Protein AF-A0A959P4D5-F1 (afdb_monomer)

pLDDT: mean 91.51, std 8.79, range [51.44, 98.69]

Solvent-accessible surface area (backbone atoms only — not comparable to full-atom values): 7765 Å² total; per-residue (Å²): 120,74,64,62,58,52,50,53,54,51,52,71,70,45,90,51,86,76,57,58,82,47,53,84,66,92,61,68,19,80,38,74,50,69,40,64,39,64,58,43,48,90,47,51,62,58,52,49,54,59,58,68,71,50,62,61,94,79,28,63,46,26,34,41,36,36,20,36,45,35,37,75,85,51,55,67,67,45,52,54,31,40,49,52,36,51,54,53,52,50,52,54,30,74,64,56,88,52,65,54,40,50,32,35,29,62,26,43,50,94,94,30,38,31,53,80,88,69,41,51,68,69,46,36,44,50,54,40,58,59,56,43,60,81,36,48,61,129

Nearest PDB structures (foldseek):
  4rbn-assembly1_B  TM=4.997E-01  e=1.165E+00  Nitrosomonas europaea
  8iyf-assembly1_B  TM=5.082E-01  e=6.265E+00  Streptomyces hygroscopicus subsp. limoneus
  3fg9-assembly1_B  TM=3.460E-01  e=3.281E+00  Lactiplantibacillus plantarum
  4f97-assembly1_A  TM=5.150E-01  e=8.116E+00  Streptomyces hygroscopicus subsp. limoneus

Secondary structure (DSSP, 8-state):
-HHHHHHHHHHHHS--TT--EE-S----BSEEEEEEESS-HHHHHHHHHHHHTS-HHHHTTEEEEEEEE-BTTS-HHHHHHHHHHHHHHHHHHHH--SSSEEEEEEESSTT-PBPTTT-SHHHHHHHHHHHHTTTB--

Sequence (138 aa):
MKNSNIISNYLKKQNHLNWKINSCDNERFSNIIVIPVIEEFANIGKLVNSLCANNFEKINKTLVLFVINNKKSSANIIKNDNFKSINFIKNLIEINDSFLKFGFIDCGSAGKELPEKDGGVGLARKIGMDLALSHFDY

Radius of gyration: 14.95 Å; Cα contacts (8 Å, |Δi|>4): 221; chains: 1; bounding box: 38×24×46 Å

Foldseek 3Di:
DVVVVVLVVVLVVPPLVLKAKDAPDLAAAQEEAEAEDWLCLVPVVVVVVVVLPDDLVVALRYEYEYEQADAPPDDVSRLVSSVSVVVVQVVVRVVVPGSHTYIYMPCRDPPNHDYPPPGDPVVSRVSRVSNSVSRHDD

Structure (mmCIF, N/CA/C/O backbone):
data_AF-A0A959P4D5-F1
#
_entry.id   AF-A0A959P4D5-F1
#
loop_
_atom_site.group_PDB
_atom_site.id
_atom_site.type_symbol
_atom_site.label_atom_id
_atom_site.label_alt_id
_atom_site.label_comp_id
_atom_site.label_asym_id
_atom_site.label_entity_id
_atom_site.label_seq_id
_atom_site.pdbx_PDB_ins_code
_atom_site.Cartn_x
_atom_site.Cartn_y
_atom_site.Cartn_z
_atom_site.occupancy
_atom_site.B_iso_or_equiv
_atom_site.auth_seq_id
_atom_site.auth_comp_id
_atom_site.auth_asym_id
_atom_site.auth_atom_id
_atom_site.pdbx_PDB_model_num
ATOM 1 N N . MET A 1 1 ? 3.647 -1.366 26.821 1.00 51.44 1 MET A N 1
ATOM 2 C CA . MET A 1 1 ? 5.044 -0.851 26.850 1.00 51.44 1 MET A CA 1
ATOM 3 C C . MET A 1 1 ? 6.127 -1.884 26.499 1.00 51.44 1 MET A C 1
ATOM 5 O O . MET A 1 1 ? 7.104 -1.487 25.883 1.00 51.44 1 MET A O 1
ATOM 9 N N . LYS A 1 2 ? 6.018 -3.187 26.832 1.00 57.75 2 LYS A N 1
ATOM 10 C CA . LYS A 1 2 ? 7.050 -4.182 26.441 1.00 57.75 2 LYS A CA 1
ATOM 11 C C . LYS A 1 2 ? 7.086 -4.475 24.927 1.00 57.75 2 LYS A C 1
ATOM 13 O O . LYS A 1 2 ? 8.166 -4.517 24.346 1.00 57.75 2 LYS A O 1
ATOM 18 N N . ASN A 1 3 ? 5.924 -4.587 24.279 1.00 63.81 3 ASN A N 1
ATOM 19 C CA . ASN A 1 3 ? 5.826 -4.951 22.855 1.00 63.81 3 ASN A CA 1
ATOM 20 C C . ASN A 1 3 ? 6.288 -3.833 21.900 1.00 63.81 3 ASN A C 1
ATOM 22 O O . ASN A 1 3 ? 6.914 -4.112 20.880 1.00 63.81 3 ASN A O 1
ATOM 26 N N . SER A 1 4 ? 6.085 -2.563 22.264 1.00 67.94 4 SER A N 1
ATOM 27 C CA . SER A 1 4 ? 6.478 -1.409 21.439 1.00 67.94 4 SER A CA 1
ATOM 28 C C . SER A 1 4 ? 7.998 -1.297 21.244 1.00 67.94 4 SER A C 1
ATOM 30 O O . SER A 1 4 ? 8.473 -0.966 20.155 1.00 67.94 4 SER A O 1
ATOM 32 N N . ASN A 1 5 ? 8.790 -1.637 22.268 1.00 77.00 5 ASN A N 1
ATOM 33 C CA . ASN A 1 5 ? 10.255 -1.654 22.168 1.00 77.00 5 ASN A CA 1
ATOM 34 C C . ASN A 1 5 ? 10.767 -2.833 21.325 1.00 77.00 5 ASN A C 1
ATOM 36 O O . ASN A 1 5 ? 11.763 -2.703 20.619 1.00 77.00 5 ASN A O 1
ATOM 40 N N . ILE A 1 6 ? 10.072 -3.973 21.347 1.00 84.75 6 ILE A N 1
ATOM 41 C CA . ILE A 1 6 ? 10.421 -5.140 20.524 1.00 84.75 6 ILE A CA 1
ATOM 42 C C . ILE A 1 6 ? 10.152 -4.844 19.046 1.00 84.75 6 ILE A C 1
ATOM 44 O O . ILE A 1 6 ? 11.030 -5.064 18.213 1.00 84.75 6 ILE A O 1
ATOM 48 N N . ILE A 1 7 ? 8.981 -4.291 18.725 1.00 83.12 7 ILE A N 1
ATOM 49 C CA . ILE A 1 7 ? 8.593 -3.980 17.343 1.00 83.12 7 ILE A CA 1
ATOM 50 C C . ILE A 1 7 ? 9.465 -2.874 16.760 1.00 83.12 7 ILE A C 1
ATOM 52 O O . ILE A 1 7 ? 9.958 -3.016 15.647 1.00 83.12 7 ILE A O 1
ATOM 56 N N . SER A 1 8 ? 9.738 -1.808 17.513 1.00 79.94 8 SER A N 1
ATOM 57 C CA . SER A 1 8 ? 10.653 -0.763 17.038 1.00 79.94 8 SER A CA 1
ATOM 58 C C . SER A 1 8 ? 12.066 -1.301 16.780 1.00 79.94 8 SER A C 1
ATOM 60 O O . SER A 1 8 ? 12.670 -0.954 15.768 1.00 79.94 8 SER A O 1
ATOM 62 N N . ASN A 1 9 ? 12.581 -2.201 17.623 1.00 84.56 9 ASN A N 1
ATOM 63 C CA . ASN A 1 9 ? 13.867 -2.860 17.386 1.00 84.56 9 ASN A CA 1
ATOM 64 C C . ASN A 1 9 ? 13.833 -3.818 16.188 1.00 84.56 9 ASN A C 1
ATOM 66 O O . ASN A 1 9 ? 14.805 -3.882 15.439 1.00 84.56 9 ASN A O 1
ATOM 70 N N . TYR A 1 10 ? 12.735 -4.549 15.988 1.00 86.81 10 TYR A N 1
ATOM 71 C CA . TYR A 1 10 ? 12.540 -5.386 14.805 1.00 86.81 10 TYR A CA 1
ATOM 72 C C . TYR A 1 10 ? 12.530 -4.539 13.529 1.00 86.81 10 TYR A C 1
ATOM 74 O O . TYR A 1 10 ? 13.296 -4.820 12.612 1.00 86.81 10 TYR A O 1
ATOM 82 N N . LEU A 1 11 ? 11.739 -3.463 13.497 1.00 84.00 11 LEU A N 1
ATOM 83 C CA . LEU A 1 11 ? 11.639 -2.566 12.347 1.00 84.00 11 LEU A CA 1
ATOM 84 C C . LEU A 1 11 ? 12.964 -1.868 12.041 1.00 84.00 11 LEU A C 1
ATOM 86 O O . LEU A 1 11 ? 13.320 -1.771 10.876 1.00 84.00 11 LEU A O 1
ATOM 90 N N . LYS A 1 12 ? 13.742 -1.471 13.058 1.00 82.81 12 LYS A N 1
ATOM 91 C CA . LYS A 1 12 ? 15.100 -0.926 12.867 1.00 82.81 12 LYS A CA 1
ATOM 92 C C . LYS A 1 12 ? 16.067 -1.918 12.215 1.00 82.81 12 LYS A C 1
ATOM 94 O O . LYS A 1 12 ? 17.002 -1.492 11.550 1.00 82.81 12 LYS A O 1
ATOM 99 N N . LYS A 1 13 ? 15.875 -3.225 12.429 1.00 83.44 13 LYS A N 1
ATOM 100 C CA . LYS A 1 13 ? 16.683 -4.278 11.789 1.00 83.44 13 LYS A CA 1
ATOM 101 C C . LYS A 1 13 ? 16.251 -4.548 10.352 1.00 83.44 13 LYS A C 1
ATOM 103 O O . LYS A 1 13 ? 17.055 -5.044 9.566 1.00 83.44 13 LYS A O 1
ATOM 108 N N . GLN A 1 14 ? 14.995 -4.269 10.010 1.00 76.94 14 GLN A N 1
ATOM 109 C CA . GLN A 1 14 ? 14.550 -4.344 8.628 1.00 76.94 14 GLN A CA 1
ATOM 110 C C . GLN A 1 14 ? 15.037 -3.083 7.901 1.00 76.94 14 GLN A C 1
ATOM 112 O O . GLN A 1 14 ? 14.705 -1.969 8.290 1.00 76.94 14 GLN A O 1
ATOM 117 N N . ASN A 1 15 ? 15.820 -3.238 6.832 1.00 67.69 15 ASN A N 1
ATOM 118 C CA . ASN A 1 15 ? 16.367 -2.131 6.027 1.00 67.69 15 ASN A CA 1
ATOM 119 C C . ASN A 1 15 ? 15.298 -1.381 5.193 1.00 67.69 15 ASN A C 1
ATOM 121 O O . ASN A 1 15 ? 15.557 -0.950 4.073 1.00 67.69 15 ASN A O 1
ATOM 125 N N . HIS A 1 16 ? 14.089 -1.197 5.723 1.00 67.31 16 HIS A N 1
ATOM 126 C CA . HIS A 1 16 ? 12.969 -0.519 5.062 1.00 67.31 16 HIS A CA 1
ATOM 127 C C . HIS A 1 16 ? 13.039 1.008 5.172 1.00 67.31 16 HIS A C 1
ATOM 129 O O . HIS A 1 16 ? 12.015 1.671 5.054 1.00 67.31 16 HIS A O 1
ATOM 135 N N . LEU A 1 17 ? 14.221 1.590 5.398 1.00 64.75 17 LEU A N 1
ATOM 136 C CA . LEU A 1 17 ? 14.406 3.019 5.704 1.00 64.75 17 LEU A CA 1
ATOM 137 C C . LEU A 1 17 ? 13.797 3.970 4.653 1.00 64.75 17 LEU A C 1
ATOM 139 O O . LEU A 1 17 ? 13.520 5.126 4.961 1.00 64.75 17 LEU A O 1
ATOM 143 N N . ASN A 1 18 ? 13.548 3.477 3.436 1.00 82.88 18 ASN A N 1
ATOM 144 C CA . ASN A 1 18 ? 13.001 4.256 2.325 1.00 82.88 18 ASN A CA 1
ATOM 145 C C . ASN A 1 18 ? 11.467 4.210 2.219 1.00 82.88 18 ASN A C 1
ATOM 147 O O . ASN A 1 18 ? 10.887 4.984 1.455 1.00 82.88 18 ASN A O 1
ATOM 151 N N . TRP A 1 19 ? 10.799 3.322 2.961 1.00 93.38 19 TRP A N 1
ATOM 152 C CA . TRP A 1 19 ? 9.362 3.090 2.842 1.00 93.38 19 TRP A CA 1
ATOM 153 C C . TRP A 1 19 ? 8.631 3.428 4.134 1.00 93.38 19 TRP A C 1
ATOM 155 O O . TRP A 1 19 ? 9.055 3.088 5.235 1.00 93.38 19 TRP A O 1
ATOM 165 N N . LYS A 1 20 ? 7.490 4.095 3.981 1.00 93.62 20 LYS A N 1
ATOM 166 C CA . LYS A 1 20 ? 6.611 4.488 5.080 1.00 93.62 20 LYS A CA 1
ATOM 167 C C . LYS A 1 20 ? 5.157 4.373 4.657 1.00 93.62 20 LYS A C 1
ATOM 169 O O . LYS A 1 20 ? 4.847 4.490 3.468 1.00 93.62 20 LYS A O 1
ATOM 174 N N . ILE A 1 21 ? 4.291 4.183 5.643 1.00 95.19 21 ILE A N 1
ATOM 175 C CA . ILE A 1 21 ? 2.845 4.263 5.462 1.00 95.19 21 ILE A CA 1
ATOM 176 C C . ILE A 1 21 ? 2.465 5.736 5.299 1.00 95.19 21 ILE A C 1
ATOM 178 O O . ILE A 1 21 ? 2.958 6.598 6.025 1.00 95.19 21 ILE A O 1
ATOM 182 N N . ASN A 1 22 ? 1.619 6.010 4.313 1.00 95.56 22 ASN A N 1
ATOM 183 C CA . ASN A 1 22 ? 0.975 7.297 4.099 1.00 95.56 22 ASN A CA 1
ATOM 184 C C . ASN A 1 22 ? -0.523 7.083 4.352 1.00 95.56 22 ASN A C 1
ATOM 186 O O . ASN A 1 22 ? -1.162 6.339 3.608 1.00 95.56 22 ASN A O 1
ATOM 190 N N . SER A 1 23 ? -1.045 7.695 5.411 1.00 91.25 23 SER A N 1
ATOM 191 C CA . SER A 1 23 ? -2.443 7.664 5.865 1.00 91.25 23 SER A CA 1
ATOM 192 C C . SER A 1 23 ? -2.775 9.002 6.538 1.00 91.25 23 SER A C 1
ATOM 194 O O . SER A 1 23 ? -1.859 9.754 6.875 1.00 91.25 23 SER A O 1
ATOM 196 N N . CYS A 1 24 ? -4.063 9.312 6.719 1.00 80.75 24 CYS A N 1
ATOM 197 C CA . CYS A 1 24 ? -4.490 10.552 7.385 1.00 80.75 24 CYS A CA 1
ATOM 198 C C . CYS A 1 24 ? -4.110 10.587 8.864 1.00 80.75 24 CYS A C 1
ATOM 200 O O . CYS A 1 24 ? -3.687 11.627 9.361 1.00 80.75 24 CYS A O 1
ATOM 202 N N . ASP A 1 25 ? -4.212 9.442 9.539 1.00 73.62 25 ASP A N 1
ATOM 203 C CA . ASP A 1 25 ? -4.131 9.382 10.992 1.00 73.62 25 ASP A CA 1
ATOM 204 C C . ASP A 1 25 ? -3.083 8.363 11.456 1.00 73.62 25 ASP A C 1
ATOM 206 O O . ASP A 1 25 ? -2.845 7.341 10.804 1.00 73.62 25 ASP A O 1
ATOM 210 N N . ASN A 1 26 ? -2.498 8.624 12.629 1.00 74.88 26 ASN A N 1
ATOM 211 C CA . ASN A 1 26 ? -1.638 7.683 13.364 1.00 74.88 26 ASN A CA 1
ATOM 212 C C . ASN A 1 26 ? -2.464 6.747 14.270 1.00 74.88 26 ASN A C 1
ATOM 214 O O . ASN A 1 26 ? -1.993 6.307 15.324 1.00 74.88 26 ASN A O 1
ATOM 218 N N . GLU A 1 27 ? -3.721 6.501 13.897 1.00 86.25 27 GLU A N 1
ATOM 219 C CA . GLU A 1 27 ? -4.613 5.608 14.627 1.00 86.25 27 GLU A CA 1
ATOM 220 C C . GLU A 1 27 ? -4.071 4.175 14.672 1.00 86.25 27 GLU A C 1
ATOM 222 O O . GLU A 1 27 ? -3.307 3.725 13.813 1.00 86.25 27 GLU A O 1
ATOM 227 N N . ARG A 1 28 ? -4.483 3.457 15.720 1.00 91.62 28 ARG A N 1
ATOM 228 C CA . ARG A 1 28 ? -4.216 2.032 15.883 1.00 91.62 28 ARG A CA 1
ATOM 229 C C . ARG A 1 28 ? -5.410 1.227 15.390 1.00 91.62 28 ARG A C 1
ATOM 231 O O . ARG A 1 28 ? -6.554 1.546 15.715 1.00 91.62 28 ARG A O 1
ATOM 238 N N . PHE A 1 29 ? -5.123 0.185 14.620 1.00 93.31 29 PHE A N 1
ATOM 239 C CA . PHE A 1 29 ? -6.119 -0.660 13.973 1.00 93.31 29 PHE A CA 1
ATOM 240 C C . PHE A 1 29 ? -6.030 -2.089 14.493 1.00 93.31 29 PHE A C 1
ATOM 242 O O . PHE A 1 29 ? -4.942 -2.660 14.580 1.00 93.31 29 PHE A O 1
ATOM 249 N N . SER A 1 30 ? -7.186 -2.684 14.776 1.00 93.94 30 SER A N 1
ATOM 250 C CA . SER A 1 30 ? -7.290 -4.090 15.177 1.00 93.94 30 SER A CA 1
ATOM 251 C C . SER A 1 30 ? -7.139 -5.036 13.986 1.00 93.94 30 SER A C 1
ATOM 253 O O . SER A 1 30 ? -6.806 -6.201 14.169 1.00 93.94 30 SER A O 1
ATOM 255 N N . ASN A 1 31 ? -7.369 -4.541 12.764 1.00 94.00 31 ASN A N 1
ATOM 256 C CA . ASN A 1 31 ? -7.194 -5.285 11.522 1.00 94.00 31 ASN A CA 1
ATOM 257 C C . ASN A 1 31 ? -6.452 -4.434 10.487 1.00 94.00 31 ASN A C 1
ATOM 259 O O . ASN A 1 31 ? -6.762 -3.259 10.293 1.00 94.00 31 ASN A O 1
ATOM 263 N N . ILE A 1 32 ? -5.501 -5.033 9.771 1.00 95.94 32 ILE A N 1
ATOM 264 C CA . ILE A 1 32 ? -4.829 -4.384 8.641 1.00 95.94 32 ILE A CA 1
ATOM 265 C C . ILE A 1 32 ? -4.816 -5.349 7.456 1.00 95.94 32 ILE A C 1
ATOM 267 O O . ILE A 1 32 ? -4.278 -6.450 7.550 1.00 95.94 32 ILE A O 1
ATOM 271 N N . ILE A 1 33 ? -5.408 -4.934 6.338 1.00 96.88 33 ILE A N 1
ATOM 272 C CA . ILE A 1 33 ? -5.453 -5.692 5.086 1.00 96.88 33 ILE A CA 1
ATOM 273 C C . ILE A 1 33 ? -4.325 -5.185 4.190 1.00 96.88 33 ILE A C 1
ATOM 275 O O . ILE A 1 33 ? -4.388 -4.065 3.695 1.00 96.88 33 ILE A O 1
ATOM 279 N N . VAL A 1 34 ? -3.295 -6.001 3.968 1.00 98.06 34 VAL A N 1
ATOM 280 C CA . VAL A 1 34 ? -2.151 -5.639 3.117 1.00 98.06 34 VAL A CA 1
ATOM 281 C C . VAL A 1 34 ? -2.382 -6.122 1.688 1.00 98.06 34 VAL A C 1
ATOM 283 O O . VAL A 1 34 ? -2.546 -7.320 1.455 1.00 98.06 34 VAL A O 1
ATOM 286 N N . ILE A 1 35 ? -2.350 -5.200 0.725 1.00 98.25 35 ILE A N 1
ATOM 287 C CA . ILE A 1 35 ? -2.660 -5.475 -0.684 1.00 98.25 35 ILE A CA 1
ATOM 288 C C . ILE A 1 35 ? -1.503 -4.997 -1.570 1.00 98.25 35 ILE A C 1
ATOM 290 O O . ILE A 1 35 ? -1.359 -3.795 -1.791 1.00 98.25 35 ILE A O 1
ATOM 294 N N . PRO A 1 36 ? -0.656 -5.904 -2.084 1.00 98.06 36 PRO A N 1
ATOM 295 C CA . PRO A 1 36 ? 0.312 -5.568 -3.125 1.00 98.06 36 PRO A CA 1
ATOM 296 C C . PRO A 1 36 ? -0.385 -5.121 -4.412 1.00 98.06 36 PRO A C 1
ATOM 298 O O . PRO A 1 36 ? -1.383 -5.720 -4.807 1.00 98.06 36 PRO A O 1
ATOM 301 N N . VAL A 1 37 ? 0.160 -4.101 -5.072 1.00 98.06 37 VAL A N 1
ATOM 302 C CA . VAL A 1 37 ? -0.430 -3.456 -6.251 1.00 98.06 37 VAL A CA 1
ATOM 303 C C . VAL A 1 37 ? 0.649 -3.208 -7.302 1.00 98.06 37 VAL A C 1
ATOM 305 O O . VAL A 1 37 ? 1.643 -2.534 -7.029 1.00 98.06 37 VAL A O 1
ATOM 308 N N . ILE A 1 38 ? 0.425 -3.703 -8.520 1.00 97.62 38 ILE A N 1
ATOM 309 C CA . ILE A 1 38 ? 1.251 -3.417 -9.697 1.00 97.62 38 ILE A CA 1
ATOM 310 C C . ILE A 1 38 ? 0.367 -3.415 -10.948 1.00 97.62 38 ILE A C 1
ATOM 312 O O . ILE A 1 38 ? -0.181 -4.451 -11.289 1.00 97.62 38 ILE A O 1
ATOM 316 N N . GLU A 1 39 ? 0.227 -2.268 -11.618 1.00 97.75 39 GLU A N 1
ATOM 317 C CA . GLU A 1 39 ? -0.624 -2.134 -12.820 1.00 97.75 39 GLU A CA 1
ATOM 318 C C . GLU A 1 39 ? -2.105 -2.538 -12.591 1.00 97.75 39 GLU A C 1
ATOM 320 O O . GLU A 1 39 ? -2.730 -3.204 -13.411 1.00 97.75 39 GLU A O 1
ATOM 325 N N . GLU A 1 40 ? -2.679 -2.158 -11.444 1.00 97.62 40 GLU A N 1
ATOM 326 C CA . GLU A 1 40 ? -4.039 -2.557 -11.030 1.00 97.62 40 GLU A CA 1
ATOM 327 C C . GLU A 1 40 ? -5.028 -1.380 -10.942 1.00 97.62 40 GLU A C 1
ATOM 329 O O . GLU A 1 40 ? -6.104 -1.518 -10.351 1.00 97.62 40 GLU A O 1
ATOM 334 N N . PHE A 1 41 ? -4.719 -0.209 -11.514 1.00 98.25 41 PHE A N 1
ATOM 335 C CA . PHE A 1 41 ? -5.557 0.993 -11.370 1.00 98.25 41 PHE A CA 1
ATOM 336 C C . PHE A 1 41 ? -7.033 0.746 -11.723 1.00 98.25 41 PHE A C 1
ATOM 338 O O . PHE A 1 41 ? -7.934 1.191 -11.010 1.00 98.25 41 PHE A O 1
ATOM 345 N N . ALA A 1 42 ? -7.290 -0.028 -12.782 1.00 97.69 42 ALA A N 1
ATOM 346 C CA . ALA A 1 42 ? -8.641 -0.369 -13.232 1.00 97.69 42 ALA A CA 1
ATOM 347 C C . ALA A 1 42 ? -9.445 -1.226 -12.228 1.00 97.69 42 ALA A C 1
ATOM 349 O O . ALA A 1 42 ? -10.676 -1.291 -12.315 1.00 97.69 42 ALA A O 1
ATOM 350 N N . ASN A 1 43 ? -8.772 -1.884 -11.281 1.00 97.81 43 ASN A N 1
ATOM 351 C CA . ASN A 1 43 ? -9.372 -2.817 -10.330 1.00 97.81 43 ASN A CA 1
ATOM 352 C C . ASN A 1 43 ? -9.463 -2.258 -8.904 1.00 97.81 43 ASN A C 1
ATOM 354 O O . ASN A 1 43 ? -10.380 -2.643 -8.174 1.00 97.81 43 ASN A O 1
ATOM 358 N N . ILE A 1 44 ? -8.599 -1.309 -8.515 1.00 97.38 44 ILE A N 1
ATOM 359 C CA . ILE A 1 44 ? -8.588 -0.735 -7.154 1.00 97.38 44 ILE A CA 1
ATOM 360 C C . ILE A 1 44 ? -9.957 -0.154 -6.778 1.00 97.38 44 ILE A C 1
ATOM 362 O O . ILE A 1 44 ? -10.446 -0.417 -5.683 1.00 97.38 44 ILE A O 1
ATOM 366 N N . GLY A 1 45 ? -10.622 0.571 -7.683 1.00 96.44 45 GLY A N 1
ATOM 367 C CA . GLY A 1 45 ? -11.950 1.134 -7.40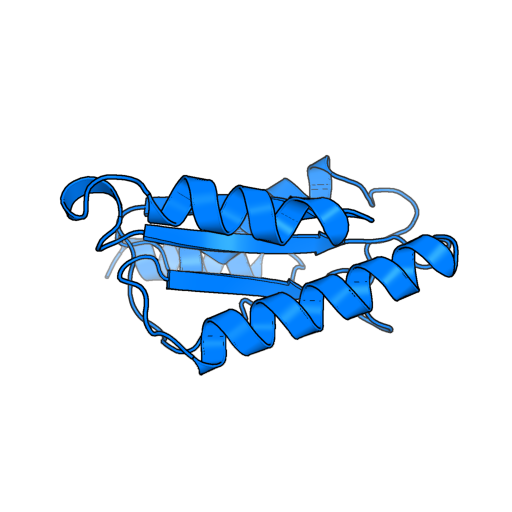3 1.00 96.44 45 GLY A CA 1
ATOM 368 C C . GLY A 1 45 ? -13.011 0.063 -7.112 1.00 96.44 45 GLY A C 1
ATOM 369 O O . GLY A 1 45 ? -13.792 0.198 -6.172 1.00 96.44 45 GLY A O 1
ATOM 370 N N . LYS A 1 46 ? -13.003 -1.047 -7.864 1.00 97.50 46 LYS A N 1
ATOM 371 C CA . LYS A 1 46 ? -13.928 -2.175 -7.645 1.00 97.50 46 LYS A CA 1
ATOM 372 C C . LYS A 1 46 ? -13.672 -2.841 -6.295 1.00 97.50 46 LYS A C 1
ATOM 374 O O . LYS A 1 46 ? -14.615 -3.125 -5.560 1.00 97.50 46 LYS A O 1
ATOM 379 N N . LEU A 1 47 ? -12.399 -3.050 -5.965 1.00 97.00 47 LEU A N 1
ATOM 380 C CA . LEU A 1 47 ? -11.973 -3.610 -4.689 1.00 97.00 47 LEU A CA 1
ATOM 381 C C . LEU A 1 47 ? -12.408 -2.719 -3.519 1.00 97.00 47 LEU A C 1
ATOM 383 O O . LEU A 1 47 ? -13.040 -3.216 -2.591 1.00 97.00 47 LEU A O 1
ATOM 387 N N . VAL A 1 48 ? -12.136 -1.413 -3.584 1.00 95.50 48 VAL A N 1
ATOM 388 C CA . VAL A 1 48 ? -12.533 -0.446 -2.548 1.00 95.50 48 VAL A CA 1
ATOM 389 C C . VAL A 1 48 ? -14.044 -0.471 -2.337 1.00 95.50 48 VAL A C 1
ATOM 391 O O . VAL A 1 48 ? -14.488 -0.631 -1.203 1.00 95.50 48 VAL A O 1
ATOM 394 N N . ASN A 1 49 ? -14.832 -0.425 -3.414 1.00 94.94 49 ASN A N 1
ATOM 395 C CA . ASN A 1 49 ? -16.291 -0.506 -3.320 1.00 94.94 49 ASN A CA 1
ATOM 396 C C . ASN A 1 49 ? -16.753 -1.813 -2.660 1.00 94.94 49 ASN A C 1
ATOM 398 O O . ASN A 1 49 ? -17.624 -1.791 -1.794 1.00 94.94 49 ASN A O 1
ATOM 402 N N . SER A 1 50 ? -16.145 -2.947 -3.025 1.00 95.06 50 SER A N 1
ATOM 403 C CA . SER A 1 50 ? -16.482 -4.243 -2.426 1.00 95.06 50 SER A CA 1
ATOM 404 C C . SER A 1 50 ? -16.130 -4.319 -0.937 1.00 95.06 50 SER A C 1
ATOM 406 O O . SER A 1 50 ? -16.876 -4.910 -0.160 1.00 95.06 50 SER A O 1
ATOM 408 N N . LEU A 1 51 ? -15.024 -3.693 -0.520 1.00 94.25 51 LEU A N 1
ATOM 409 C CA . LEU A 1 51 ? -14.599 -3.666 0.877 1.00 94.25 51 LEU A CA 1
ATOM 410 C C . LEU A 1 51 ? -15.510 -2.755 1.704 1.00 94.25 51 LEU A C 1
ATOM 412 O O . LEU A 1 51 ? -15.975 -3.178 2.761 1.00 94.25 51 LEU A O 1
ATOM 416 N N . CYS A 1 52 ? -15.832 -1.562 1.197 1.00 92.25 52 CYS A N 1
ATOM 417 C CA . CYS A 1 52 ? -16.740 -0.616 1.850 1.00 92.25 52 CYS A CA 1
ATOM 418 C C . CYS A 1 52 ? -18.175 -1.148 1.991 1.00 92.25 52 CYS A C 1
ATOM 420 O O . CYS A 1 52 ? -18.890 -0.713 2.886 1.00 92.25 52 CYS A O 1
ATOM 422 N N . ALA A 1 53 ? -18.594 -2.099 1.151 1.00 92.44 53 ALA A N 1
ATOM 423 C CA . ALA A 1 53 ? -19.911 -2.731 1.245 1.00 92.44 53 ALA A CA 1
ATOM 424 C C . ALA A 1 53 ? -20.040 -3.748 2.402 1.00 92.44 53 ALA A C 1
ATOM 426 O O . ALA A 1 53 ? -21.126 -4.282 2.629 1.00 92.44 53 ALA A O 1
ATOM 427 N N . ASN A 1 54 ? -18.956 -4.051 3.127 1.00 91.31 54 ASN A N 1
ATOM 428 C CA . ASN A 1 54 ? -19.012 -4.937 4.291 1.00 91.31 54 ASN A CA 1
ATOM 429 C C . ASN A 1 54 ? -19.625 -4.234 5.512 1.00 91.31 54 ASN A C 1
ATOM 431 O O . ASN A 1 54 ? -19.522 -3.023 5.679 1.00 91.31 54 ASN A O 1
ATOM 435 N N . ASN A 1 55 ? -20.219 -5.024 6.412 1.00 88.81 55 ASN A N 1
ATOM 436 C CA . ASN A 1 55 ? -20.847 -4.521 7.637 1.00 88.81 55 ASN A CA 1
ATOM 437 C C . ASN A 1 55 ? -19.881 -3.677 8.486 1.00 88.81 55 ASN A C 1
ATOM 439 O O . ASN A 1 55 ? -18.754 -4.105 8.745 1.00 88.81 55 ASN A O 1
ATOM 443 N N . PHE A 1 56 ? -20.375 -2.547 9.004 1.00 84.44 56 PHE A N 1
ATOM 444 C CA . PHE A 1 56 ? -19.624 -1.587 9.825 1.00 84.44 56 PHE A CA 1
ATOM 445 C C . PHE A 1 56 ? -18.801 -2.235 10.949 1.00 84.44 56 PHE A C 1
ATOM 447 O O . PHE A 1 56 ? -17.612 -1.950 11.080 1.00 84.44 56 PHE A O 1
ATOM 454 N N . GLU A 1 57 ? -19.400 -3.152 11.715 1.00 86.12 57 GLU A N 1
ATOM 455 C CA . GLU A 1 57 ? -18.741 -3.842 12.837 1.00 86.12 57 GLU A CA 1
ATOM 456 C C . GLU A 1 57 ? -17.473 -4.609 12.427 1.00 86.12 57 GLU A C 1
ATOM 458 O O . GLU A 1 57 ? -16.597 -4.840 13.254 1.00 86.12 57 GLU A O 1
ATOM 463 N N . LYS A 1 58 ? -17.348 -4.993 11.149 1.00 78.00 58 LYS A N 1
ATOM 464 C CA . LYS A 1 58 ? -16.171 -5.695 10.615 1.00 78.00 58 LYS A CA 1
ATOM 465 C C . LYS A 1 58 ? -15.076 -4.746 10.114 1.00 78.00 58 LYS A C 1
ATOM 467 O O . LYS A 1 58 ? -13.945 -5.187 9.918 1.00 78.00 58 LYS A O 1
ATOM 472 N N . ILE A 1 59 ? -15.399 -3.476 9.855 1.00 86.06 59 ILE A N 1
ATOM 473 C CA . ILE A 1 59 ? -14.514 -2.543 9.133 1.00 86.06 59 ILE A CA 1
ATOM 474 C C . ILE A 1 59 ? -14.119 -1.290 9.924 1.00 86.06 59 ILE A C 1
ATOM 476 O O . ILE A 1 59 ? -13.148 -0.638 9.554 1.00 86.06 59 ILE A O 1
ATOM 480 N N . ASN A 1 60 ? -14.806 -0.967 11.023 1.00 85.88 60 ASN A N 1
ATOM 481 C CA . ASN A 1 60 ? -14.619 0.281 11.781 1.00 85.88 60 ASN A CA 1
ATOM 482 C C . ASN A 1 60 ? -13.262 0.434 12.503 1.00 85.88 60 ASN A C 1
ATOM 484 O O . ASN A 1 60 ? -12.941 1.517 12.992 1.00 85.88 60 ASN A O 1
ATOM 488 N N . LYS A 1 61 ? -12.465 -0.636 12.576 1.00 91.75 61 LYS A N 1
ATOM 489 C CA . LYS A 1 61 ? -11.084 -0.653 13.090 1.00 91.75 61 LYS A CA 1
ATOM 490 C C . LYS A 1 61 ? -10.127 -1.331 12.112 1.00 91.75 61 LYS A C 1
ATOM 492 O O . LYS A 1 61 ? -9.158 -1.973 12.522 1.00 91.75 61 LYS A O 1
ATOM 497 N N . THR A 1 62 ? -10.410 -1.176 10.819 1.00 94.31 62 THR A N 1
ATOM 498 C CA . THR A 1 62 ? -9.656 -1.799 9.733 1.00 94.31 62 THR A CA 1
ATOM 499 C C . THR A 1 62 ? -8.952 -0.752 8.875 1.00 94.31 62 THR A C 1
ATOM 501 O O . THR A 1 62 ? -9.572 0.199 8.401 1.00 94.31 62 THR A O 1
ATOM 504 N N . LEU A 1 63 ? -7.658 -0.966 8.634 1.00 95.75 63 LEU A N 1
ATOM 505 C CA . LEU A 1 63 ? -6.868 -0.235 7.643 1.00 95.75 63 LEU A CA 1
ATOM 506 C C . LEU A 1 63 ? -6.636 -1.116 6.412 1.00 95.75 63 LEU A C 1
ATOM 508 O O . LEU A 1 63 ? -6.108 -2.219 6.529 1.00 95.75 63 LEU A O 1
ATOM 512 N N . VAL A 1 64 ? -6.962 -0.625 5.219 1.00 97.06 64 VAL A N 1
ATOM 513 C CA . VAL A 1 64 ? -6.520 -1.229 3.955 1.00 97.06 64 VAL A CA 1
ATOM 514 C C . VAL A 1 64 ? -5.232 -0.550 3.519 1.00 97.06 64 VAL A C 1
ATOM 516 O O . VAL A 1 64 ? -5.223 0.636 3.190 1.00 97.06 64 VAL A O 1
ATOM 519 N N . LEU A 1 65 ? -4.143 -1.310 3.530 1.00 97.88 65 LEU A N 1
ATOM 520 C CA . LEU A 1 65 ? -2.800 -0.845 3.234 1.00 97.88 65 LEU A CA 1
ATOM 521 C C . LEU A 1 65 ? -2.346 -1.349 1.863 1.00 97.88 65 LEU A C 1
ATOM 523 O O . LEU A 1 65 ? -1.952 -2.507 1.702 1.00 97.88 65 LEU A O 1
ATOM 527 N N . PHE A 1 66 ? -2.363 -0.460 0.875 1.00 98.56 66 PHE A N 1
ATOM 528 C CA . PHE A 1 66 ? -1.871 -0.760 -0.466 1.00 98.56 66 PHE A CA 1
ATOM 529 C C . PHE A 1 66 ? -0.346 -0.643 -0.532 1.00 98.56 66 PHE A C 1
ATOM 531 O O . PHE A 1 66 ? 0.230 0.346 -0.085 1.00 98.56 66 PHE A O 1
ATOM 538 N N . VAL A 1 67 ? 0.327 -1.620 -1.132 1.00 98.44 67 VAL A N 1
ATOM 539 C CA . VAL A 1 67 ? 1.772 -1.571 -1.392 1.00 98.44 67 VAL A CA 1
ATOM 540 C C . VAL A 1 67 ? 1.973 -1.449 -2.893 1.00 98.44 67 VAL A C 1
ATOM 542 O O . VAL A 1 67 ? 1.976 -2.456 -3.598 1.00 98.44 67 VAL A O 1
ATOM 545 N N . ILE A 1 68 ? 2.102 -0.216 -3.387 1.00 98.31 68 ILE A N 1
ATOM 546 C CA . ILE A 1 68 ? 2.247 0.051 -4.819 1.00 98.31 68 ILE A CA 1
ATOM 547 C C . ILE A 1 68 ? 3.703 -0.164 -5.184 1.00 98.31 68 ILE A C 1
ATOM 549 O O . ILE A 1 68 ? 4.570 0.583 -4.730 1.00 98.31 68 ILE A O 1
ATOM 553 N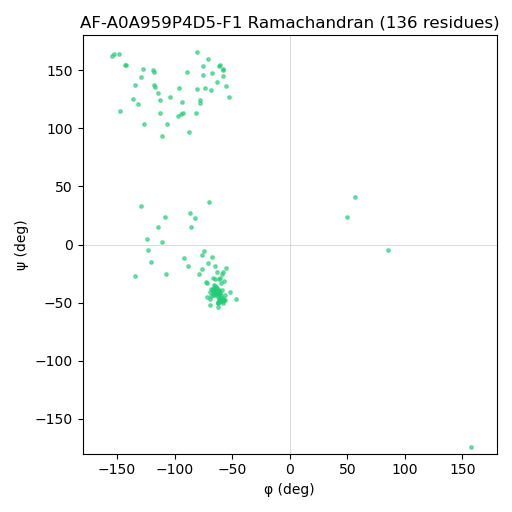 N . ASN A 1 69 ? 3.976 -1.186 -5.988 1.00 97.25 69 ASN A N 1
ATOM 554 C CA . ASN A 1 69 ? 5.333 -1.631 -6.238 1.00 97.25 69 ASN A CA 1
ATOM 555 C C . ASN A 1 69 ? 5.656 -1.759 -7.726 1.00 97.25 69 ASN A C 1
ATOM 557 O O . ASN A 1 69 ? 4.860 -2.222 -8.536 1.00 97.25 69 ASN A O 1
ATOM 561 N N . ASN A 1 70 ? 6.895 -1.425 -8.067 1.00 97.62 70 ASN A N 1
ATOM 562 C CA . ASN A 1 70 ? 7.533 -1.799 -9.324 1.00 97.62 70 ASN A CA 1
ATOM 563 C C . ASN A 1 70 ? 9.048 -1.871 -9.121 1.00 97.62 70 ASN A C 1
ATOM 565 O O . ASN A 1 70 ? 9.578 -1.369 -8.130 1.00 97.62 70 ASN A O 1
ATOM 569 N N . LYS A 1 71 ? 9.748 -2.504 -10.062 1.00 97.06 71 LYS A N 1
ATOM 570 C CA . LYS A 1 71 ? 11.209 -2.425 -10.143 1.00 97.06 71 LYS A CA 1
ATOM 571 C C . LYS A 1 71 ? 11.610 -1.116 -10.817 1.00 97.06 71 LYS A C 1
ATOM 573 O O . LYS A 1 71 ? 10.788 -0.468 -11.477 1.00 97.06 71 LYS A O 1
ATOM 578 N N . LYS A 1 72 ? 12.885 -0.743 -10.714 1.00 94.75 72 LYS A N 1
ATOM 579 C CA . LYS A 1 72 ? 13.421 0.408 -11.451 1.00 94.75 72 LYS A CA 1
ATOM 580 C C . LYS A 1 72 ? 13.398 0.153 -12.963 1.00 94.75 72 LYS A C 1
ATOM 582 O O . LYS A 1 72 ? 13.095 1.068 -13.728 1.00 94.75 72 LYS A O 1
ATOM 587 N N . SER A 1 73 ? 13.629 -1.089 -13.381 1.00 96.25 73 SER A N 1
ATOM 588 C CA . SER A 1 73 ? 13.571 -1.568 -14.768 1.00 96.25 73 SER A CA 1
ATOM 589 C C . SER A 1 73 ? 12.157 -1.764 -15.324 1.00 96.25 73 SER A C 1
ATOM 591 O O . SER A 1 73 ? 12.009 -2.002 -16.521 1.00 96.25 73 SER A O 1
ATOM 593 N N . SER A 1 74 ? 11.110 -1.674 -14.491 1.00 97.25 74 SER A N 1
ATOM 594 C CA . SER A 1 74 ? 9.733 -1.880 -14.946 1.00 97.25 74 SER A CA 1
ATOM 595 C C . SER A 1 74 ? 9.351 -0.907 -16.062 1.00 97.25 74 SER A C 1
ATOM 597 O O . SER A 1 74 ? 9.768 0.255 -16.068 1.00 97.25 74 SER A O 1
ATOM 599 N N . ALA A 1 75 ? 8.524 -1.391 -16.990 1.00 97.81 75 ALA A N 1
ATOM 600 C CA . ALA A 1 75 ? 8.061 -0.620 -18.134 1.00 97.81 75 ALA A CA 1
ATOM 601 C C . ALA A 1 75 ? 7.323 0.660 -17.709 1.00 97.81 75 ALA A C 1
ATOM 603 O O . ALA A 1 75 ? 6.653 0.704 -16.674 1.00 97.81 75 ALA A O 1
ATOM 604 N N . ASN A 1 76 ? 7.396 1.695 -18.550 1.00 97.69 76 ASN A N 1
ATOM 605 C CA . ASN A 1 76 ? 6.737 2.976 -18.279 1.00 97.69 76 ASN A CA 1
ATOM 606 C C . ASN A 1 76 ? 5.217 2.843 -18.140 1.00 97.69 76 ASN A C 1
ATOM 608 O O . ASN A 1 76 ? 4.622 3.610 -17.393 1.00 97.69 76 ASN A O 1
ATOM 612 N N . ILE A 1 77 ? 4.590 1.865 -18.802 1.00 98.12 77 ILE A N 1
ATOM 613 C CA . ILE A 1 77 ? 3.151 1.623 -18.658 1.00 98.12 77 ILE A CA 1
ATOM 614 C C . ILE A 1 77 ? 2.776 1.236 -17.222 1.00 98.12 77 ILE A C 1
ATOM 616 O O . ILE A 1 77 ? 1.904 1.874 -16.641 1.00 98.12 77 ILE A O 1
ATOM 620 N N . ILE A 1 78 ? 3.542 0.329 -16.606 1.00 98.19 78 ILE A N 1
ATOM 621 C CA . ILE A 1 78 ? 3.382 -0.071 -15.201 1.00 98.19 78 ILE A CA 1
ATOM 622 C C . ILE A 1 78 ? 3.580 1.137 -14.283 1.00 98.19 78 ILE A C 1
ATOM 624 O O . ILE A 1 78 ? 2.780 1.381 -13.386 1.00 98.19 78 ILE A O 1
ATOM 628 N N . LYS A 1 79 ? 4.637 1.928 -14.510 1.00 98.25 79 LYS A N 1
ATOM 629 C CA . LYS A 1 79 ? 4.932 3.114 -13.686 1.00 98.25 79 LYS A CA 1
ATOM 630 C C . LYS A 1 79 ? 3.827 4.168 -13.783 1.00 98.25 79 LYS A C 1
ATOM 632 O O . LYS A 1 79 ? 3.425 4.731 -12.767 1.00 98.25 79 LYS A O 1
ATOM 637 N N . ASN A 1 80 ? 3.315 4.408 -14.988 1.00 98.38 80 ASN A N 1
ATOM 638 C CA . ASN A 1 80 ? 2.222 5.346 -15.227 1.00 98.38 80 ASN A CA 1
ATOM 639 C C . ASN A 1 80 ? 0.915 4.867 -14.583 1.00 98.38 80 ASN A C 1
ATOM 641 O O . ASN A 1 80 ? 0.182 5.679 -14.022 1.00 98.38 80 ASN A O 1
ATOM 645 N N . ASP A 1 81 ? 0.621 3.568 -14.636 1.00 98.69 81 ASP A N 1
ATOM 646 C CA . ASP A 1 81 ? -0.558 2.992 -13.987 1.00 98.69 81 ASP A CA 1
ATOM 647 C C . ASP A 1 81 ? -0.459 3.043 -12.451 1.00 98.69 81 ASP A C 1
ATOM 649 O O . ASP A 1 81 ? -1.372 3.508 -11.763 1.00 98.69 81 ASP A O 1
ATOM 653 N N . ASN A 1 82 ? 0.710 2.699 -11.906 1.00 98.38 82 ASN A N 1
ATOM 654 C CA . ASN A 1 82 ? 1.015 2.826 -10.482 1.00 98.38 82 ASN A CA 1
ATOM 655 C C . ASN A 1 82 ? 0.889 4.277 -9.992 1.00 98.38 82 ASN A C 1
ATOM 657 O O . ASN A 1 82 ? 0.365 4.517 -8.905 1.00 98.38 82 ASN A O 1
ATOM 661 N N . PHE A 1 83 ? 1.310 5.261 -10.793 1.00 98.25 83 PHE A N 1
ATOM 662 C CA . PHE A 1 83 ? 1.131 6.677 -10.464 1.00 98.25 83 PHE A CA 1
ATOM 663 C C . PHE A 1 83 ? -0.352 7.065 -10.353 1.00 98.25 83 PHE A C 1
ATOM 665 O O . PHE A 1 83 ? -0.740 7.749 -9.403 1.00 98.25 83 PHE A O 1
ATOM 672 N N . LYS A 1 84 ? -1.206 6.584 -11.270 1.00 98.56 84 LYS A N 1
ATOM 673 C CA . LYS A 1 84 ? -2.665 6.776 -11.176 1.00 98.56 84 LYS A CA 1
ATOM 674 C C . LYS A 1 84 ? -3.231 6.129 -9.913 1.00 98.56 84 LYS A C 1
ATOM 676 O O . LYS A 1 84 ? -4.008 6.765 -9.206 1.00 98.56 84 LYS A O 1
ATOM 681 N N . SER A 1 85 ? -2.792 4.909 -9.602 1.00 98.50 85 SER A N 1
ATOM 682 C CA . SER A 1 85 ? -3.175 4.180 -8.388 1.00 98.50 85 SER A CA 1
ATOM 683 C C . SER A 1 85 ? -2.824 4.955 -7.116 1.00 98.50 85 SER A C 1
ATOM 685 O O . SER A 1 85 ? -3.676 5.124 -6.247 1.00 98.50 85 SER A O 1
ATOM 687 N N . ILE A 1 86 ? -1.604 5.497 -7.030 1.00 98.25 86 ILE A N 1
ATOM 688 C CA . ILE A 1 86 ? -1.166 6.324 -5.897 1.00 98.25 86 ILE A CA 1
ATOM 689 C C . ILE A 1 86 ? -2.061 7.556 -5.742 1.00 98.25 86 ILE A C 1
ATOM 691 O O . ILE A 1 86 ? -2.518 7.832 -4.637 1.00 98.25 86 ILE A O 1
ATOM 695 N N . ASN A 1 87 ? -2.328 8.294 -6.822 1.00 98.12 87 ASN A N 1
ATOM 696 C CA . ASN A 1 87 ? -3.153 9.504 -6.744 1.00 98.12 87 ASN A CA 1
ATOM 697 C C . ASN A 1 87 ? -4.602 9.190 -6.362 1.00 98.12 87 ASN A C 1
ATOM 699 O O . ASN A 1 87 ? -5.191 9.902 -5.556 1.00 98.12 87 ASN A O 1
ATOM 703 N N . PHE A 1 88 ? -5.159 8.096 -6.879 1.00 97.94 88 PHE A N 1
ATOM 704 C CA . PHE A 1 88 ? -6.490 7.644 -6.489 1.00 97.94 88 PHE A CA 1
ATOM 705 C C . PHE A 1 88 ? -6.568 7.310 -4.998 1.00 97.94 88 PHE A C 1
ATOM 707 O O . PHE A 1 88 ? -7.467 7.787 -4.312 1.00 97.94 88 PHE A O 1
ATOM 714 N N . ILE A 1 89 ? -5.602 6.551 -4.473 1.00 97.44 89 ILE A N 1
ATOM 715 C CA . ILE A 1 89 ? -5.579 6.189 -3.051 1.00 97.44 89 ILE A CA 1
ATOM 716 C C . ILE A 1 89 ? -5.335 7.420 -2.170 1.00 97.44 89 ILE A C 1
ATOM 718 O O . ILE A 1 89 ? -5.969 7.541 -1.128 1.00 97.44 89 ILE A O 1
ATOM 722 N N . LYS A 1 90 ? -4.478 8.361 -2.587 1.00 96.94 90 LYS A N 1
ATOM 723 C CA . LYS A 1 90 ? -4.313 9.649 -1.890 1.00 96.94 90 LYS A CA 1
ATOM 724 C C . LYS A 1 90 ? -5.638 10.395 -1.765 1.00 96.94 90 LYS A C 1
ATOM 726 O O . LYS A 1 90 ? -5.987 10.791 -0.662 1.00 96.94 90 LYS A O 1
ATOM 731 N N . ASN A 1 91 ? -6.403 10.499 -2.851 1.00 96.19 91 ASN A N 1
ATOM 732 C CA . ASN A 1 91 ? -7.716 11.143 -2.813 1.00 96.19 91 ASN A CA 1
ATOM 733 C C . ASN A 1 91 ? -8.685 10.411 -1.867 1.00 96.19 91 ASN A C 1
ATOM 735 O O . ASN A 1 91 ? -9.416 11.059 -1.128 1.00 96.19 91 ASN A O 1
ATOM 739 N N . LEU A 1 92 ? -8.681 9.070 -1.848 1.00 94.50 92 LEU A N 1
ATOM 740 C CA . LEU A 1 92 ? -9.496 8.296 -0.897 1.00 94.50 92 LEU A CA 1
ATOM 741 C C . LEU A 1 92 ? -9.125 8.588 0.560 1.00 94.50 92 LEU A C 1
ATOM 743 O O . LEU A 1 92 ? -10.006 8.6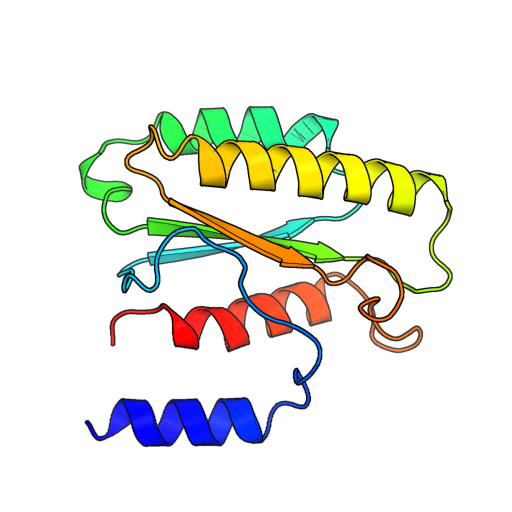97 1.410 1.00 94.50 92 LEU A O 1
ATOM 747 N N . ILE A 1 93 ? -7.825 8.699 0.834 1.00 95.19 93 ILE A N 1
ATOM 748 C CA . ILE A 1 93 ? -7.299 9.044 2.153 1.00 95.19 93 ILE A CA 1
ATOM 749 C C . ILE A 1 93 ? -7.771 10.446 2.544 1.00 95.19 93 ILE A C 1
ATOM 751 O O . ILE A 1 93 ? -8.347 10.594 3.611 1.00 95.19 93 ILE A O 1
ATOM 755 N N . GLU A 1 94 ? -7.601 11.439 1.670 1.00 93.88 94 GLU A N 1
ATOM 756 C CA . GLU A 1 94 ? -7.974 12.837 1.931 1.00 93.88 94 GLU A CA 1
ATOM 757 C C . GLU A 1 94 ? -9.478 13.038 2.156 1.00 93.88 94 GLU A C 1
ATOM 759 O O . GLU A 1 94 ? -9.861 13.809 3.033 1.00 93.88 94 GLU A O 1
ATOM 764 N N . ILE A 1 95 ? -10.332 12.340 1.399 1.00 91.50 95 ILE A N 1
ATOM 765 C CA . ILE A 1 95 ? -11.791 12.408 1.571 1.00 91.50 95 ILE A CA 1
ATOM 766 C C . ILE A 1 95 ? -12.203 11.836 2.936 1.00 91.50 95 ILE A C 1
ATOM 768 O O . ILE A 1 95 ? -13.068 12.403 3.596 1.00 91.50 95 ILE A O 1
ATOM 772 N N . ASN A 1 96 ? -11.593 10.720 3.353 1.00 86.38 96 ASN A N 1
ATOM 773 C CA . ASN A 1 96 ? -11.790 10.065 4.655 1.00 86.38 96 ASN A CA 1
ATOM 774 C C . ASN A 1 96 ? -13.261 9.808 5.076 1.00 86.38 96 ASN A C 1
ATOM 776 O O . ASN A 1 96 ? -13.546 9.641 6.261 1.00 86.38 96 ASN A O 1
ATOM 780 N N . ASP A 1 97 ? -14.193 9.731 4.121 1.00 83.75 97 ASP A N 1
ATOM 781 C CA . ASP A 1 97 ? -15.649 9.619 4.350 1.00 83.75 97 ASP A CA 1
ATOM 782 C C . ASP A 1 97 ? -16.129 8.165 4.559 1.00 83.75 97 ASP A C 1
ATOM 784 O O . ASP A 1 97 ? -17.305 7.832 4.454 1.00 83.75 97 ASP A O 1
ATOM 788 N N . SER A 1 98 ? -15.198 7.246 4.826 1.00 83.06 98 SER A N 1
ATOM 789 C CA . SER A 1 98 ? -15.502 5.840 5.088 1.00 83.06 98 SER A CA 1
ATOM 790 C C . SER A 1 98 ? -15.079 5.439 6.496 1.00 83.06 98 SER A C 1
ATOM 792 O O . SER A 1 98 ? -14.079 5.909 7.053 1.00 83.06 98 SER A O 1
ATOM 794 N N . PHE A 1 99 ? -15.838 4.504 7.065 1.00 86.25 99 PHE A N 1
ATOM 795 C CA . PHE A 1 99 ? -15.451 3.801 8.285 1.00 86.25 99 PHE A CA 1
ATOM 796 C C . PHE A 1 99 ? -14.208 2.933 8.074 1.00 86.25 99 PHE A C 1
ATOM 798 O O . PHE A 1 99 ? -13.435 2.734 9.007 1.00 86.25 99 PHE A O 1
ATOM 805 N N . LEU A 1 100 ? -14.011 2.441 6.848 1.00 90.69 100 LEU A N 1
ATOM 806 C CA . LEU A 1 100 ? -12.797 1.753 6.439 1.00 90.69 100 LEU A CA 1
ATOM 807 C C . LEU A 1 100 ? -11.705 2.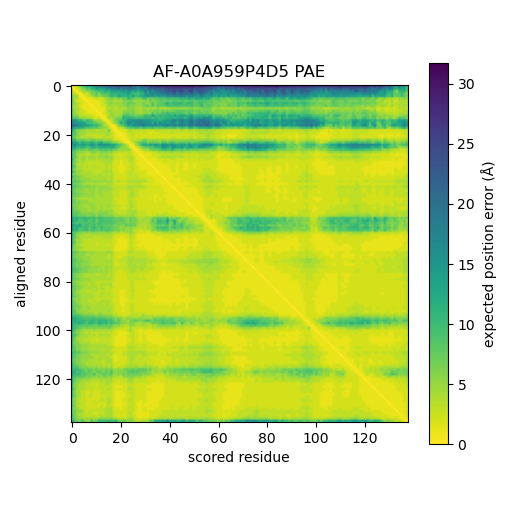790 6.174 1.00 90.69 100 LEU A C 1
ATOM 809 O O . LEU A 1 100 ? -11.893 3.693 5.357 1.00 90.69 100 LEU A O 1
ATOM 813 N N . LYS A 1 101 ? -10.558 2.657 6.843 1.00 94.38 101 LYS A N 1
ATOM 814 C CA . LYS A 1 101 ? -9.424 3.556 6.624 1.00 94.38 101 LYS A CA 1
ATOM 815 C C . LYS A 1 101 ? -8.521 3.026 5.525 1.00 94.38 101 LYS A C 1
ATOM 817 O O . LYS A 1 101 ? -8.372 1.817 5.344 1.00 94.38 101 LYS A O 1
ATOM 822 N N . PHE A 1 102 ? -7.892 3.945 4.807 1.00 96.00 102 PHE A N 1
ATOM 823 C CA . PHE A 1 102 ? -6.989 3.632 3.709 1.00 96.00 102 PHE A CA 1
ATOM 824 C C . PHE A 1 102 ? -5.589 4.155 4.002 1.00 96.00 102 PHE A C 1
ATOM 826 O O . PHE A 1 102 ? -5.396 5.152 4.698 1.00 96.00 102 PHE A O 1
ATOM 833 N N . GLY A 1 103 ? -4.601 3.463 3.455 1.00 97.12 103 GLY A N 1
ATOM 834 C CA . GLY A 1 103 ? -3.211 3.868 3.497 1.00 97.12 103 GLY A CA 1
ATOM 835 C C . GLY A 1 103 ? -2.453 3.275 2.323 1.00 97.12 103 GLY A C 1
ATOM 836 O O . GLY A 1 103 ? -2.889 2.298 1.707 1.00 97.12 103 GLY A O 1
ATOM 837 N N . PHE A 1 104 ? -1.290 3.842 2.020 1.00 98.19 104 PHE A N 1
ATOM 838 C CA . PHE A 1 104 ? -0.398 3.240 1.039 1.00 98.19 104 PHE A CA 1
ATOM 839 C C . PHE A 1 104 ? 1.080 3.363 1.384 1.00 98.19 104 PHE A C 1
ATOM 841 O O . PHE A 1 104 ? 1.521 4.298 2.056 1.00 98.19 104 PHE A O 1
ATOM 848 N N . ILE A 1 105 ? 1.857 2.428 0.850 1.00 97.81 105 ILE A N 1
ATOM 849 C CA . ILE A 1 105 ? 3.312 2.467 0.803 1.00 97.81 105 ILE A CA 1
ATOM 850 C C . ILE A 1 105 ? 3.719 2.613 -0.662 1.00 97.81 105 ILE A C 1
ATOM 852 O O . ILE A 1 105 ? 3.335 1.819 -1.521 1.00 97.81 105 ILE A O 1
ATOM 856 N N . ASP A 1 106 ? 4.493 3.656 -0.934 1.00 97.50 106 ASP A N 1
ATOM 857 C CA . ASP A 1 106 ? 5.040 3.953 -2.253 1.00 97.50 106 ASP A CA 1
ATOM 858 C C . ASP A 1 106 ? 6.376 3.230 -2.434 1.00 97.50 106 ASP A C 1
ATOM 860 O O . ASP A 1 106 ? 7.414 3.715 -1.982 1.00 97.50 106 ASP A O 1
ATOM 864 N N . CYS A 1 107 ? 6.325 2.065 -3.078 1.00 96.56 107 CYS A N 1
ATOM 865 C CA . CYS A 1 107 ? 7.474 1.255 -3.483 1.00 96.56 107 CYS A CA 1
ATOM 866 C C . CYS A 1 107 ? 7.694 1.295 -5.009 1.00 96.56 107 CYS A C 1
ATOM 868 O O . CYS A 1 107 ? 8.209 0.333 -5.591 1.00 96.56 107 CYS A O 1
ATOM 870 N N . GLY A 1 108 ? 7.220 2.350 -5.678 1.00 95.19 108 GLY A N 1
ATOM 871 C CA . GLY A 1 108 ? 7.175 2.413 -7.140 1.00 95.19 108 GLY A CA 1
ATOM 872 C C . GLY A 1 108 ? 7.672 3.718 -7.753 1.00 95.19 108 GLY A C 1
ATOM 873 O O . GLY A 1 108 ? 8.173 3.714 -8.880 1.00 95.19 108 GLY A O 1
ATOM 874 N N . SER A 1 109 ? 7.582 4.825 -7.014 1.00 95.88 109 SER A N 1
ATOM 875 C CA . SER A 1 109 ? 8.102 6.120 -7.457 1.00 95.88 109 SER A CA 1
ATOM 876 C C . SER A 1 109 ? 9.631 6.158 -7.452 1.00 95.88 109 SER A C 1
ATOM 878 O O . SER A 1 109 ? 10.287 5.392 -6.744 1.00 95.88 109 SER A O 1
ATOM 880 N N . ALA A 1 110 ? 10.198 7.098 -8.212 1.00 94.38 110 ALA A N 1
ATOM 881 C CA . ALA A 1 110 ? 11.642 7.278 -8.334 1.00 94.38 110 ALA A CA 1
ATOM 882 C C . ALA A 1 110 ? 12.336 7.409 -6.964 1.00 94.38 110 ALA A C 1
ATOM 884 O O . ALA A 1 110 ? 11.962 8.244 -6.139 1.00 94.38 110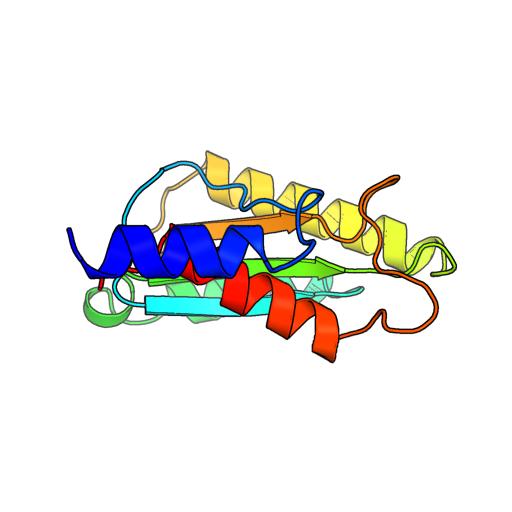 ALA A O 1
ATOM 885 N N . GLY A 1 111 ? 13.358 6.584 -6.735 1.00 93.12 111 GLY A N 1
ATOM 886 C CA . GLY A 1 111 ? 14.113 6.515 -5.482 1.00 93.12 111 GLY A CA 1
ATOM 887 C C . GLY A 1 111 ? 13.489 5.612 -4.412 1.00 93.12 111 GLY A C 1
ATOM 888 O O . GLY A 1 111 ? 14.103 5.410 -3.365 1.00 93.12 111 GLY A O 1
ATOM 889 N N . LYS A 1 112 ? 12.301 5.051 -4.662 1.00 95.00 112 LYS A N 1
ATOM 890 C CA . LYS A 1 112 ? 11.595 4.135 -3.754 1.00 95.00 112 LYS A CA 1
ATOM 891 C C . LYS A 1 112 ? 11.253 2.800 -4.410 1.00 95.00 112 LYS A C 1
ATOM 893 O O . LYS A 1 112 ? 10.568 1.990 -3.790 1.00 95.00 112 LYS A O 1
ATOM 898 N N . GLU A 1 113 ? 11.684 2.566 -5.646 1.00 95.62 113 GLU A N 1
ATOM 899 C CA . GLU A 1 113 ? 11.397 1.326 -6.359 1.00 95.62 113 GLU A CA 1
ATOM 900 C C . GLU A 1 113 ? 11.963 0.107 -5.629 1.00 95.62 113 GLU A C 1
ATOM 902 O O . GLU A 1 113 ? 12.955 0.181 -4.895 1.00 95.62 113 GLU A O 1
ATOM 907 N N . LEU A 1 114 ? 11.353 -1.051 -5.867 1.00 95.12 114 LEU A N 1
ATOM 908 C CA . LEU A 1 114 ? 11.910 -2.299 -5.375 1.00 95.12 114 LEU A CA 1
ATOM 909 C C . LEU A 1 114 ? 13.237 -2.631 -6.089 1.00 95.12 114 LEU A C 1
ATOM 911 O O . LEU A 1 114 ? 13.382 -2.354 -7.285 1.00 95.12 114 LEU A O 1
ATOM 915 N N . PRO A 1 115 ? 14.190 -3.283 -5.393 1.00 93.50 115 PRO A N 1
ATOM 916 C CA . PRO A 1 115 ? 15.438 -3.743 -5.995 1.00 93.50 115 PRO A CA 1
ATOM 917 C C . PRO A 1 115 ? 15.208 -4.702 -7.169 1.00 93.50 115 PRO A C 1
ATOM 919 O O . PRO A 1 115 ? 14.262 -5.484 -7.171 1.00 93.50 115 PRO A O 1
ATOM 922 N N . GLU A 1 116 ? 16.121 -4.724 -8.139 1.00 93.50 116 GLU A N 1
ATOM 923 C CA . GLU A 1 116 ? 15.978 -5.577 -9.330 1.00 93.50 116 GLU A CA 1
ATOM 924 C C . GLU A 1 116 ? 15.964 -7.076 -9.014 1.00 93.50 116 GLU A C 1
ATOM 926 O O . GLU A 1 116 ? 15.171 -7.833 -9.585 1.00 93.50 116 GLU A O 1
ATOM 931 N N . LYS A 1 117 ? 16.831 -7.487 -8.083 1.00 90.06 117 LYS A N 1
ATOM 932 C CA . LYS A 1 117 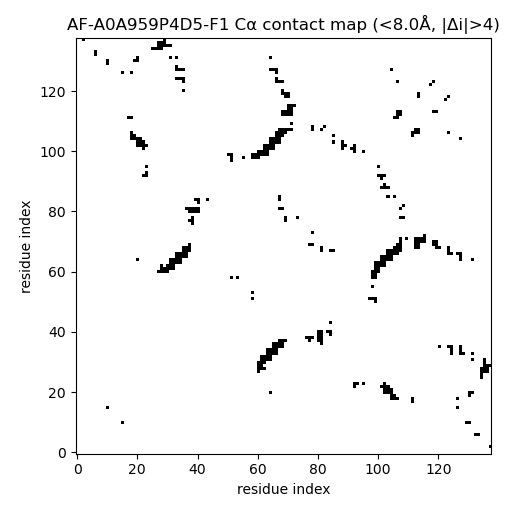? 17.073 -8.889 -7.735 1.00 90.06 117 LYS A CA 1
ATOM 933 C C . LYS A 1 117 ? 15.880 -9.519 -7.016 1.00 90.06 117 LYS A C 1
ATOM 935 O O . LYS A 1 117 ? 15.375 -10.546 -7.452 1.00 90.06 117 LYS A O 1
ATOM 940 N N . ASP A 1 118 ? 15.410 -8.857 -5.961 1.00 87.44 118 ASP A N 1
ATOM 941 C CA . ASP A 1 118 ? 14.414 -9.413 -5.036 1.00 87.44 118 ASP A CA 1
ATOM 942 C C . ASP A 1 118 ? 13.051 -8.701 -5.136 1.00 87.44 118 ASP A C 1
ATOM 944 O O . ASP A 1 118 ? 12.113 -8.999 -4.396 1.00 87.44 118 ASP A O 1
ATOM 948 N N . GLY A 1 119 ? 12.925 -7.735 -6.052 1.00 88.69 119 GLY A N 1
ATOM 949 C CA . GLY A 1 119 ? 11.702 -6.976 -6.268 1.00 88.69 119 GLY A CA 1
ATOM 950 C C . GLY A 1 119 ? 10.585 -7.830 -6.853 1.00 88.69 119 GLY A C 1
ATOM 951 O O . GLY A 1 119 ? 10.766 -8.563 -7.825 1.00 88.69 119 GLY A O 1
ATOM 952 N N . GLY A 1 120 ? 9.401 -7.707 -6.269 1.00 92.50 120 GLY A N 1
ATOM 953 C CA . GLY A 1 120 ? 8.213 -8.435 -6.683 1.00 92.50 120 GLY A CA 1
ATOM 954 C C . GLY A 1 120 ? 7.195 -8.519 -5.556 1.00 92.50 120 GLY A C 1
ATOM 955 O O . GLY A 1 120 ? 7.377 -7.950 -4.477 1.00 92.50 120 GLY A O 1
ATOM 956 N N . VAL A 1 121 ? 6.129 -9.276 -5.802 1.00 93.56 121 VAL A N 1
ATOM 957 C CA . VAL A 1 121 ? 4.987 -9.387 -4.884 1.00 93.56 121 VAL A CA 1
ATOM 958 C C . VAL A 1 121 ? 5.376 -9.931 -3.501 1.00 93.56 121 VAL A C 1
ATOM 960 O O . VAL A 1 121 ? 4.809 -9.515 -2.496 1.00 93.56 121 VAL A O 1
ATOM 963 N N . GLY A 1 122 ? 6.371 -10.823 -3.419 1.00 95.81 122 GLY A N 1
ATOM 964 C CA . GLY A 1 122 ? 6.855 -11.367 -2.145 1.00 95.81 122 GLY A CA 1
ATOM 965 C C . GLY A 1 122 ? 7.437 -10.289 -1.233 1.00 95.81 122 GLY A C 1
ATOM 966 O O . GLY A 1 122 ? 7.033 -10.173 -0.076 1.00 95.81 122 GLY A O 1
ATOM 967 N N . LEU A 1 123 ? 8.330 -9.458 -1.778 1.00 94.88 123 LEU A N 1
ATOM 968 C CA . LEU A 1 123 ? 8.923 -8.342 -1.047 1.00 94.88 123 LEU A CA 1
ATOM 969 C C . LEU A 1 123 ? 7.880 -7.266 -0.719 1.00 94.88 123 LEU A C 1
ATOM 971 O O . LEU A 1 123 ? 7.873 -6.771 0.402 1.00 94.88 123 LEU A O 1
ATOM 975 N N . ALA A 1 124 ? 6.960 -6.965 -1.641 1.00 96.31 124 ALA A N 1
ATOM 976 C CA . ALA A 1 124 ? 5.865 -6.026 -1.391 1.00 96.31 124 ALA A CA 1
ATOM 977 C C . ALA A 1 124 ? 4.998 -6.460 -0.193 1.00 96.31 124 ALA A C 1
ATOM 979 O O . ALA A 1 124 ? 4.747 -5.661 0.708 1.00 96.31 124 ALA A O 1
ATOM 980 N N . ARG A 1 125 ? 4.617 -7.746 -0.117 1.00 96.50 125 ARG A N 1
ATOM 981 C CA . ARG A 1 125 ? 3.909 -8.291 1.056 1.00 96.50 125 ARG A CA 1
ATOM 982 C C . ARG A 1 125 ? 4.733 -8.139 2.325 1.00 96.50 125 ARG A C 1
ATOM 984 O O . ARG A 1 125 ? 4.201 -7.670 3.321 1.00 96.50 125 ARG A O 1
ATOM 991 N N . LYS A 1 126 ? 6.018 -8.507 2.291 1.00 95.62 126 LYS A N 1
ATOM 992 C CA . LYS A 1 126 ? 6.897 -8.394 3.462 1.00 95.62 126 LYS A CA 1
ATOM 993 C C . LYS A 1 126 ? 6.964 -6.949 3.971 1.00 95.62 126 LYS A C 1
ATOM 995 O O . LYS A 1 126 ? 6.735 -6.725 5.151 1.00 95.62 126 LYS A O 1
ATOM 1000 N N . ILE A 1 127 ? 7.219 -5.982 3.085 1.00 95.50 127 ILE A N 1
ATOM 1001 C CA . ILE A 1 127 ? 7.272 -4.551 3.428 1.00 95.50 127 ILE A CA 1
ATOM 1002 C C . ILE A 1 127 ? 5.947 -4.099 4.050 1.00 95.50 127 ILE A C 1
ATOM 1004 O O . ILE 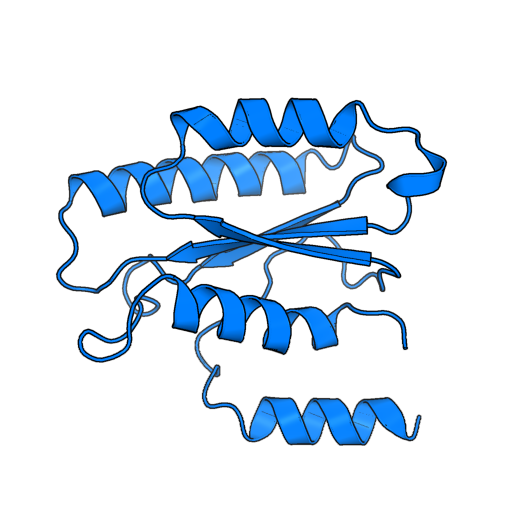A 1 127 ? 5.952 -3.469 5.105 1.00 95.50 127 ILE A O 1
ATOM 1008 N N . GLY A 1 128 ? 4.817 -4.445 3.423 1.00 96.62 128 GLY A N 1
ATOM 1009 C CA . GLY A 1 128 ? 3.494 -4.094 3.932 1.00 96.62 128 GLY A CA 1
ATOM 1010 C C . GLY A 1 128 ? 3.209 -4.686 5.310 1.00 96.62 128 GLY A C 1
ATOM 1011 O O . GLY A 1 128 ? 2.774 -3.963 6.198 1.00 96.62 128 GLY A O 1
ATOM 1012 N N . MET A 1 129 ? 3.510 -5.971 5.512 1.00 95.75 129 MET A N 1
ATOM 1013 C CA . MET A 1 129 ? 3.312 -6.657 6.794 1.00 95.75 129 MET A CA 1
ATOM 1014 C C . MET A 1 129 ? 4.223 -6.107 7.894 1.00 95.75 129 MET A C 1
ATOM 1016 O O . MET A 1 129 ? 3.759 -5.886 9.009 1.00 95.75 129 MET A O 1
ATOM 1020 N N . ASP A 1 130 ? 5.496 -5.848 7.585 1.00 95.00 130 ASP A N 1
ATOM 1021 C CA . ASP A 1 130 ? 6.434 -5.265 8.542 1.00 95.00 130 ASP A CA 1
ATOM 1022 C C . ASP A 1 130 ? 5.946 -3.872 8.965 1.00 95.00 130 ASP A C 1
ATOM 1024 O O . ASP A 1 130 ? 5.746 -3.610 10.150 1.00 95.00 130 ASP A O 1
ATOM 1028 N N . LEU A 1 131 ? 5.679 -2.981 8.005 1.00 94.12 131 LEU A N 1
ATOM 1029 C CA . LEU A 1 131 ? 5.246 -1.618 8.310 1.00 94.12 131 LEU A CA 1
ATOM 1030 C C . LEU A 1 131 ? 3.856 -1.564 8.956 1.00 94.12 131 LEU A C 1
ATOM 1032 O O . LEU A 1 13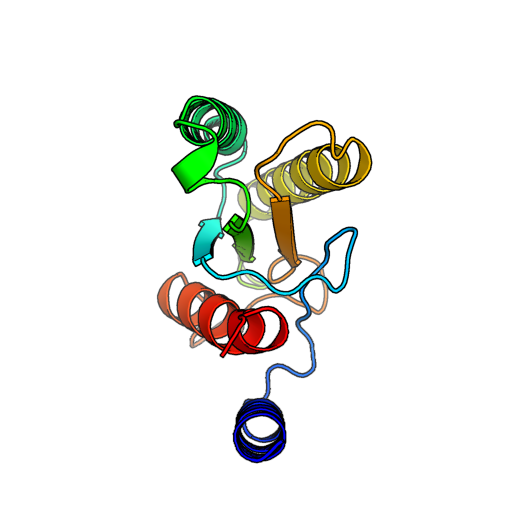1 ? 3.627 -0.676 9.776 1.00 94.12 131 LEU A O 1
ATOM 1036 N N . ALA A 1 132 ? 2.955 -2.510 8.676 1.00 94.75 132 ALA A N 1
ATOM 1037 C CA . ALA A 1 132 ? 1.643 -2.598 9.323 1.00 94.75 132 ALA A CA 1
ATOM 1038 C C . ALA A 1 132 ? 1.752 -2.693 10.855 1.00 94.75 132 ALA A C 1
ATOM 1040 O O . ALA A 1 132 ? 0.932 -2.107 11.560 1.00 94.75 132 ALA A O 1
ATOM 1041 N N . LEU A 1 133 ? 2.812 -3.309 11.395 1.00 92.81 133 LEU A N 1
ATOM 1042 C CA . LEU A 1 133 ? 3.055 -3.365 12.846 1.00 92.81 133 LEU A CA 1
ATOM 1043 C C . LEU A 1 133 ? 3.164 -1.972 13.490 1.00 92.81 133 LEU A C 1
ATOM 1045 O O . LEU A 1 133 ? 2.894 -1.805 14.679 1.00 92.81 133 LEU A O 1
ATOM 1049 N N . SER A 1 134 ? 3.541 -0.945 12.723 1.00 90.94 134 SER A N 1
ATOM 1050 C CA . SER A 1 134 ? 3.597 0.433 13.222 1.00 90.94 134 SER A CA 1
ATOM 1051 C C . SER A 1 134 ? 2.222 1.059 13.464 1.00 90.94 134 SER A C 1
ATOM 1053 O O . SER A 1 134 ? 2.166 2.033 14.210 1.00 90.94 134 SER A O 1
ATOM 1055 N N . HIS A 1 135 ? 1.151 0.476 12.915 1.00 92.25 135 HIS A N 1
ATOM 1056 C CA . HIS A 1 135 ? -0.242 0.932 13.026 1.00 92.25 135 HIS A CA 1
ATOM 1057 C C . HIS A 1 135 ? -1.179 -0.138 13.616 1.00 92.25 135 HIS A C 1
ATOM 1059 O O . HIS A 1 135 ? -2.346 0.137 13.870 1.00 92.25 135 HIS A O 1
ATOM 1065 N N . PHE A 1 136 ? -0.687 -1.353 13.861 1.00 93.19 136 PHE A N 1
ATOM 1066 C CA . PHE A 1 136 ? -1.463 -2.420 14.488 1.00 93.19 136 PHE A CA 1
ATOM 1067 C C . PHE A 1 136 ? -1.630 -2.179 15.997 1.00 93.19 136 PHE A C 1
ATOM 1069 O O . PHE A 1 136 ? -0.723 -1.628 16.635 1.00 93.19 136 PHE A O 1
ATOM 1076 N N . ASP A 1 137 ? -2.781 -2.580 16.539 1.00 91.44 137 ASP A N 1
ATOM 1077 C CA . ASP A 1 137 ? -3.125 -2.550 17.965 1.00 91.44 137 ASP A CA 1
ATOM 1078 C C . ASP A 1 137 ? -2.814 -3.912 18.622 1.00 91.44 137 ASP A C 1
ATOM 1080 O O . ASP A 1 137 ? -3.419 -4.923 18.260 1.00 91.44 137 ASP A O 1
ATOM 1084 N N . TYR A 1 138 ? -1.825 -3.960 19.526 1.00 82.44 138 TYR A N 1
ATOM 1085 C CA 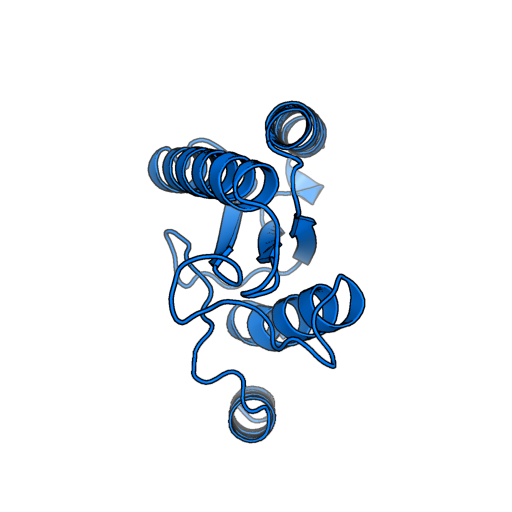. TYR A 1 138 ? -1.256 -5.181 20.131 1.00 82.44 138 TYR A CA 1
ATOM 1086 C C . TYR A 1 138 ? -0.844 -5.006 21.599 1.00 82.44 138 TYR A C 1
ATOM 1088 O O . TYR A 1 138 ? -0.633 -3.854 22.045 1.00 82.44 138 TYR A O 1
#

Mean predicted aligned error: 4.29 Å